Protein AF-V5I3R7-F1 (afdb_monomer)

Mean predicted aligned error: 16.41 Å

Structure (mmCIF, N/CA/C/O backbone):
data_AF-V5I3R7-F1
#
_entry.id   AF-V5I3R7-F1
#
loop_
_atom_site.group_PDB
_atom_site.id
_atom_site.type_symbol
_atom_site.label_atom_id
_atom_site.label_alt_id
_atom_site.label_comp_id
_atom_site.label_asym_id
_atom_site.label_entity_id
_atom_site.label_seq_id
_atom_site.pdbx_PDB_ins_code
_atom_site.Cartn_x
_atom_site.Cartn_y
_atom_site.Cartn_z
_atom_site.occupancy
_atom_site.B_iso_or_equiv
_atom_site.auth_seq_id
_atom_site.auth_comp_id
_atom_site.auth_asym_id
_atom_site.auth_atom_id
_atom_site.pdbx_PDB_model_num
ATOM 1 N N . MET A 1 1 ? -8.325 34.852 65.694 1.00 54.97 1 MET A N 1
ATOM 2 C CA . MET A 1 1 ? -8.528 33.478 65.176 1.00 54.97 1 MET A CA 1
ATOM 3 C C . MET A 1 1 ? -9.151 33.467 63.772 1.00 54.97 1 MET A C 1
ATOM 5 O O . MET A 1 1 ? -9.464 32.400 63.273 1.00 54.97 1 MET A O 1
ATOM 9 N N . GLU A 1 2 ? -9.221 34.620 63.094 1.00 55.75 2 GLU A N 1
ATOM 10 C CA . GLU A 1 2 ? -9.842 34.791 61.770 1.00 55.75 2 GLU A CA 1
ATOM 11 C C . GLU A 1 2 ? -9.052 34.140 60.622 1.00 55.75 2 GLU A C 1
ATOM 13 O O . GLU A 1 2 ? -9.615 33.436 59.792 1.00 55.75 2 GLU A O 1
ATOM 18 N N . ALA A 1 3 ? -7.720 34.284 60.611 1.00 54.75 3 ALA A N 1
ATOM 19 C CA . ALA A 1 3 ? -6.860 33.770 59.534 1.00 54.75 3 ALA A CA 1
ATOM 20 C C . ALA A 1 3 ? -6.961 32.246 59.332 1.00 54.75 3 ALA A C 1
ATOM 22 O O . ALA A 1 3 ? -6.733 31.745 58.237 1.00 54.75 3 ALA A O 1
ATOM 23 N N . LYS A 1 4 ? -7.326 31.511 60.388 1.00 57.22 4 LYS A N 1
ATOM 24 C CA . LYS A 1 4 ? -7.401 30.046 60.406 1.00 57.22 4 LYS A CA 1
ATOM 25 C C . LYS A 1 4 ? -8.717 29.510 59.816 1.00 57.22 4 LYS A C 1
ATOM 27 O O . LYS A 1 4 ? -8.789 28.336 59.475 1.00 57.22 4 LYS A O 1
ATOM 32 N N . ILE A 1 5 ? -9.739 30.363 59.692 1.00 64.19 5 ILE A N 1
ATOM 33 C CA . ILE A 1 5 ? -11.039 30.035 59.083 1.00 64.19 5 ILE A CA 1
ATOM 34 C C . ILE A 1 5 ? -10.981 30.273 57.571 1.00 64.19 5 ILE A C 1
ATOM 36 O O . ILE A 1 5 ? -11.441 29.434 56.799 1.00 64.19 5 ILE A O 1
ATOM 40 N N . PHE A 1 6 ? -10.344 31.368 57.140 1.00 63.97 6 PHE A N 1
ATOM 41 C CA . PHE A 1 6 ? -10.165 31.675 55.717 1.00 63.97 6 PHE A CA 1
ATOM 42 C C . PHE A 1 6 ? -9.361 30.598 54.983 1.00 63.97 6 PHE A C 1
ATOM 44 O O . PHE A 1 6 ? -9.739 30.200 53.884 1.00 63.97 6 PHE A O 1
ATOM 51 N N . THR A 1 7 ? -8.308 30.066 55.608 1.00 68.19 7 THR A N 1
ATOM 52 C CA . THR A 1 7 ? -7.513 28.973 55.027 1.00 68.19 7 THR A CA 1
ATOM 53 C C . THR A 1 7 ? -8.314 27.679 54.897 1.00 68.19 7 THR A C 1
ATOM 55 O O . THR A 1 7 ? -8.191 26.976 53.898 1.00 68.19 7 THR A O 1
ATOM 58 N N . PHE A 1 8 ? -9.184 27.381 55.864 1.00 70.50 8 PHE A N 1
ATOM 59 C CA . PHE A 1 8 ? -10.043 26.199 55.821 1.00 70.50 8 PHE A CA 1
ATOM 60 C C . PHE A 1 8 ? -11.095 26.302 54.708 1.00 70.50 8 PHE A C 1
ATOM 62 O O . PHE A 1 8 ? -11.335 25.338 53.980 1.00 70.50 8 PHE A O 1
ATOM 69 N N . LEU A 1 9 ? -11.670 27.495 54.525 1.00 75.06 9 LEU A N 1
ATOM 70 C CA . LEU A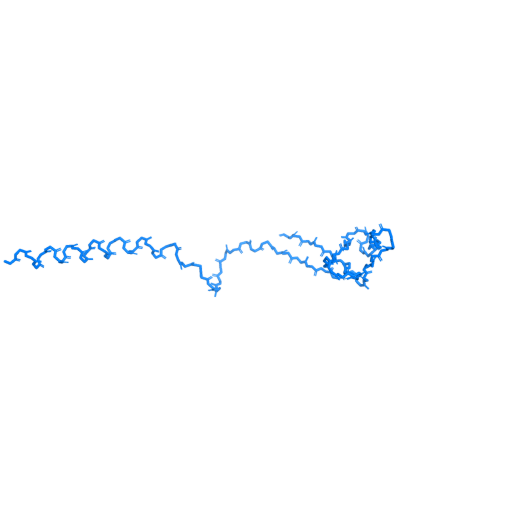 1 9 ? -12.632 27.765 53.458 1.00 75.06 9 LEU A CA 1
ATOM 71 C C . LEU A 1 9 ? -11.982 27.669 52.068 1.00 75.06 9 LEU A C 1
ATOM 73 O O . LEU A 1 9 ? -12.573 27.099 51.154 1.00 75.06 9 LEU A O 1
ATOM 77 N N . GLN A 1 10 ? -10.748 28.160 51.915 1.00 73.94 10 GLN A N 1
ATOM 78 C CA . GLN A 1 10 ? -9.992 28.048 50.662 1.00 73.94 10 GLN A CA 1
ATOM 79 C C . GLN A 1 10 ? -9.705 26.592 50.281 1.00 73.94 10 GLN A C 1
ATOM 81 O O . GLN A 1 10 ? -9.881 26.222 49.122 1.00 73.94 10 GLN A O 1
ATOM 86 N N . ILE A 1 11 ? -9.321 25.752 51.248 1.00 77.31 11 ILE A N 1
ATOM 87 C CA . ILE A 1 11 ? -9.097 24.319 51.008 1.00 77.31 11 ILE A CA 1
ATOM 88 C C . ILE A 1 11 ? -10.404 23.646 50.571 1.00 77.31 11 ILE A C 1
ATOM 90 O O . ILE A 1 11 ? -10.408 22.925 49.578 1.00 77.31 11 ILE A O 1
ATOM 94 N N . ALA A 1 12 ? -11.525 23.930 51.241 1.00 76.94 12 ALA A N 1
ATOM 95 C CA . ALA A 1 12 ? -12.826 23.364 50.880 1.00 76.94 12 ALA A CA 1
ATOM 96 C C . ALA A 1 12 ? -13.265 23.735 49.449 1.00 76.94 12 ALA A C 1
ATOM 98 O O . ALA A 1 12 ? -13.751 22.877 48.712 1.00 76.94 12 ALA A O 1
ATOM 99 N N . VAL A 1 13 ? -13.043 24.987 49.031 1.00 76.50 13 VAL A N 1
ATOM 100 C CA . VAL A 1 13 ? -13.336 25.456 47.664 1.00 76.50 13 VAL A CA 1
ATOM 101 C C . VAL A 1 13 ? -12.452 24.757 46.627 1.00 76.50 13 VAL A C 1
ATOM 103 O O . VAL A 1 13 ? -12.953 24.351 45.579 1.00 76.50 13 VAL A O 1
ATOM 106 N N . LEU A 1 14 ? -11.164 24.557 46.922 1.00 72.31 14 LEU A N 1
ATOM 107 C CA . LEU A 1 14 ? -10.246 23.831 46.039 1.00 72.31 14 LEU A CA 1
ATOM 108 C C . LEU A 1 14 ? -10.629 22.352 45.893 1.00 72.31 14 LEU A C 1
ATOM 110 O O . LEU A 1 14 ? -10.569 21.828 44.784 1.00 72.31 14 LEU A O 1
ATOM 114 N N . ILE A 1 15 ? -11.074 21.692 46.969 1.00 74.38 15 ILE A N 1
ATOM 115 C CA . ILE A 1 15 ? -11.555 20.301 46.898 1.00 74.38 15 ILE A CA 1
ATOM 116 C C . ILE A 1 15 ? -12.855 20.221 46.079 1.00 74.38 15 ILE A C 1
ATOM 118 O O . ILE A 1 15 ? -12.977 19.357 45.215 1.00 74.38 15 ILE A O 1
ATOM 122 N N . ALA A 1 16 ? -13.799 21.148 46.278 1.00 67.62 16 ALA A N 1
ATOM 123 C CA . ALA A 1 16 ? -15.060 21.175 45.529 1.00 67.62 16 ALA A CA 1
ATOM 124 C C . ALA A 1 16 ? -14.872 21.460 44.022 1.00 67.62 16 ALA A C 1
ATOM 126 O O . ALA A 1 16 ? -15.553 20.864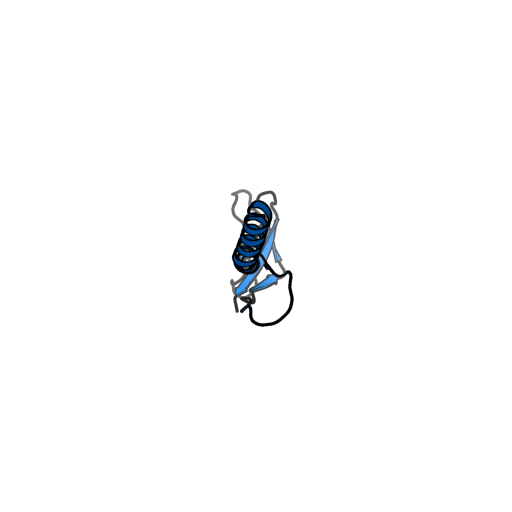 43.183 1.00 67.62 16 ALA A O 1
ATOM 127 N N . LEU A 1 17 ? -13.938 22.348 43.663 1.00 63.69 17 LEU A N 1
ATOM 128 C CA . LEU A 1 17 ? -13.590 22.636 42.266 1.00 63.69 17 LEU A CA 1
ATOM 129 C C . LEU A 1 17 ? -12.737 21.523 41.639 1.00 63.69 17 LEU A C 1
ATOM 131 O O . LEU A 1 17 ? -12.923 21.202 40.468 1.00 63.69 17 LEU A O 1
ATOM 135 N N . GLY A 1 18 ? -11.847 20.895 42.412 1.00 60.44 18 GLY A N 1
ATOM 136 C CA . GLY A 1 18 ? -10.989 19.803 41.948 1.00 60.44 18 GLY A CA 1
ATOM 137 C C . GLY A 1 18 ? -11.763 18.557 41.514 1.00 60.44 18 GLY A C 1
ATOM 138 O O . GLY A 1 18 ? -11.371 17.914 40.546 1.00 60.44 18 GLY A O 1
ATOM 139 N N . ILE A 1 19 ? -12.901 18.256 42.153 1.00 60.38 19 ILE A N 1
ATOM 140 C CA . ILE A 1 19 ? -13.753 17.107 41.788 1.00 60.38 19 ILE A CA 1
ATOM 141 C C . ILE A 1 19 ? -14.344 17.256 40.371 1.00 60.38 19 ILE A C 1
ATOM 143 O O . ILE A 1 19 ? -14.526 16.255 39.684 1.00 60.38 19 ILE A O 1
ATOM 147 N N . HIS A 1 20 ? -14.564 18.483 39.882 1.00 53.97 20 HIS A N 1
ATOM 148 C CA . HIS A 1 20 ? -15.039 18.713 38.509 1.00 53.97 20 HIS A CA 1
ATOM 149 C C . HIS A 1 20 ? -13.950 18.517 37.440 1.00 53.97 20 HIS A C 1
ATOM 151 O O . HIS A 1 20 ? -14.278 18.284 36.281 1.00 53.97 20 HIS A O 1
ATOM 157 N N . LEU A 1 21 ? -12.663 18.587 37.804 1.00 55.19 21 LEU A N 1
ATOM 158 C CA . LEU A 1 21 ? -11.550 18.450 36.853 1.00 55.19 21 LEU A CA 1
ATOM 159 C C . LEU A 1 21 ? -11.151 16.989 36.591 1.00 55.19 21 LEU A C 1
ATOM 161 O O . LEU A 1 21 ? -10.480 16.711 35.602 1.00 55.19 21 LEU A O 1
ATOM 165 N N . ILE A 1 22 ? -11.590 16.046 37.430 1.00 54.84 22 ILE A N 1
A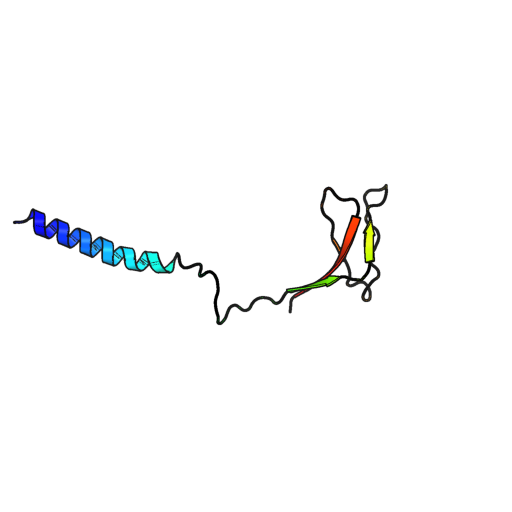TOM 166 C CA . ILE A 1 22 ? -11.243 14.619 37.292 1.00 54.84 22 ILE A CA 1
ATOM 167 C C . ILE A 1 22 ? -12.031 13.955 36.142 1.00 54.84 22 ILE A C 1
ATOM 169 O O . ILE A 1 22 ? -11.577 12.966 35.578 1.00 54.84 22 ILE A O 1
ATOM 173 N N . ALA A 1 23 ? -13.156 14.541 35.713 1.00 53.31 23 ALA A N 1
ATOM 174 C CA . ALA A 1 23 ? -13.972 14.023 34.609 1.00 53.31 23 ALA A CA 1
ATOM 175 C C . ALA A 1 23 ? -13.426 14.342 33.200 1.00 53.31 23 ALA A C 1
ATOM 177 O O . ALA A 1 23 ? -13.941 13.808 32.225 1.00 53.31 23 ALA A O 1
ATOM 178 N N . ALA A 1 24 ? -12.401 15.194 33.075 1.00 52.41 24 ALA A N 1
ATOM 179 C CA . ALA A 1 24 ? -11.829 15.597 31.783 1.00 52.41 24 ALA A CA 1
ATOM 180 C C . ALA A 1 24 ? -10.431 15.006 31.507 1.00 52.41 24 ALA A C 1
ATOM 182 O O . ALA A 1 24 ? -9.798 15.382 30.526 1.00 52.41 24 ALA A O 1
ATOM 183 N N . GLY A 1 25 ? -9.925 14.128 32.383 1.00 48.56 25 GLY A N 1
ATOM 184 C CA . GLY A 1 25 ? -8.549 13.616 32.322 1.00 48.56 25 GLY A CA 1
ATOM 185 C C . GLY A 1 25 ? -8.416 12.099 32.433 1.00 48.56 25 GLY A C 1
ATOM 186 O O . GLY A 1 25 ? -7.306 11.604 32.601 1.00 48.56 25 GLY A O 1
ATOM 187 N N . GLN A 1 26 ? -9.521 11.357 32.364 1.00 45.94 26 GLN A N 1
ATOM 188 C CA . GLN A 1 26 ? -9.485 9.907 32.221 1.00 45.94 26 GLN A CA 1
ATOM 189 C C . GLN A 1 26 ? -9.700 9.536 30.751 1.00 45.94 26 GLN A C 1
ATOM 191 O O . GLN A 1 26 ? -10.696 8.904 30.417 1.00 45.94 26 GLN A O 1
ATOM 196 N N . ASP A 1 27 ? -8.743 9.890 29.887 1.00 46.22 27 ASP A N 1
ATOM 197 C CA . ASP A 1 27 ? -8.442 9.015 28.750 1.00 46.22 27 ASP A CA 1
ATOM 198 C C . ASP A 1 27 ? -7.874 7.740 29.375 1.00 46.22 27 ASP A C 1
ATOM 200 O O . ASP A 1 27 ? -6.698 7.641 29.735 1.00 46.22 27 ASP A O 1
ATOM 204 N N . ARG A 1 28 ? -8.788 6.819 29.678 1.00 43.88 28 ARG A N 1
ATOM 205 C CA . ARG A 1 28 ? -8.468 5.501 30.198 1.00 43.88 28 ARG A CA 1
ATOM 206 C C . ARG A 1 28 ? -7.802 4.762 29.055 1.00 43.88 28 ARG A C 1
ATOM 208 O O . ARG A 1 28 ? -8.460 4.329 28.118 1.00 43.88 28 ARG A O 1
ATOM 215 N N . ASP A 1 29 ? -6.488 4.639 29.166 1.00 51.12 29 ASP A N 1
ATOM 216 C CA . ASP A 1 29 ? -5.777 3.511 28.589 1.00 51.12 29 ASP A CA 1
ATOM 217 C C . ASP A 1 29 ? -6.530 2.231 29.005 1.00 51.12 29 ASP A C 1
ATOM 219 O O . ASP A 1 29 ? -6.981 2.121 30.152 1.00 51.12 29 ASP A O 1
ATOM 223 N N . GLY A 1 30 ? -6.778 1.371 28.020 1.00 50.75 30 GLY A N 1
ATOM 224 C CA . GLY A 1 30 ? -7.908 0.443 27.941 1.00 50.75 30 GLY A CA 1
ATOM 225 C C . GLY A 1 30 ? -8.237 -0.369 29.197 1.00 50.75 30 GLY A C 1
ATOM 226 O O . GLY A 1 30 ? -7.351 -0.880 29.872 1.00 50.75 30 GLY A O 1
ATOM 227 N N . ASP A 1 31 ? -9.534 -0.525 29.475 1.00 52.72 31 ASP A N 1
ATOM 228 C CA . ASP A 1 31 ? -10.182 -1.827 29.267 1.00 52.72 31 ASP A CA 1
ATOM 229 C C . ASP A 1 31 ? -11.710 -1.730 29.414 1.00 52.72 31 ASP A C 1
ATOM 231 O O . ASP A 1 31 ? -12.215 -1.072 30.328 1.00 52.72 31 ASP A O 1
ATOM 235 N N . GLU A 1 32 ? -12.366 -2.458 28.510 1.00 52.94 32 GLU A N 1
ATOM 236 C CA . GLU A 1 32 ? -13.690 -3.088 28.590 1.00 52.94 32 GLU A CA 1
ATOM 237 C C . GLU A 1 32 ? -14.968 -2.220 28.690 1.00 52.94 32 GLU A C 1
ATOM 239 O O . GLU A 1 32 ? -15.235 -1.515 29.659 1.00 52.94 32 GLU A O 1
ATOM 244 N N . ASP A 1 33 ? -15.811 -2.443 27.674 1.00 50.75 33 ASP A N 1
ATOM 245 C CA . ASP A 1 33 ? -17.231 -2.115 27.510 1.00 50.75 33 ASP A CA 1
ATOM 246 C C . ASP A 1 33 ? -17.626 -0.751 26.909 1.00 50.75 33 ASP A C 1
ATOM 248 O O . ASP A 1 33 ? -17.844 0.247 27.591 1.00 50.75 33 ASP A O 1
ATOM 252 N N . SER A 1 34 ? -17.932 -0.834 25.604 1.00 53.41 34 SER A N 1
ATOM 253 C CA . SER A 1 34 ? -18.862 -0.006 24.810 1.00 53.41 34 SER A CA 1
ATOM 254 C C . SER A 1 34 ? -18.330 1.160 23.977 1.00 53.41 34 SER A C 1
ATOM 256 O O . SER A 1 34 ? -19.085 2.072 23.651 1.00 53.41 34 SER A O 1
ATOM 258 N N . GLU A 1 35 ? -17.103 1.057 23.475 1.00 51.00 35 GLU A N 1
ATOM 259 C CA . GLU A 1 35 ? -16.774 1.749 22.230 1.00 51.00 35 GLU A CA 1
ATOM 260 C C . GLU A 1 35 ? -17.266 0.866 21.076 1.00 51.00 35 GLU A C 1
ATOM 262 O O . GLU A 1 35 ? -16.837 -0.280 20.923 1.00 51.00 35 GLU A O 1
ATOM 267 N N . GLU A 1 36 ? -18.192 1.365 20.264 1.00 53.62 36 GLU A N 1
ATOM 268 C CA . GLU A 1 36 ? -18.417 0.849 18.915 1.00 53.62 36 GLU A CA 1
ATOM 269 C C . GLU A 1 36 ? -17.116 1.096 18.137 1.00 53.62 36 GLU A C 1
ATOM 271 O O . GLU A 1 36 ? -16.958 2.102 17.450 1.00 53.62 36 GLU A O 1
ATOM 276 N N . TYR A 1 37 ? -16.109 0.242 18.340 1.00 55.03 37 TYR A N 1
ATOM 277 C CA . TYR A 1 37 ? -14.915 0.257 17.516 1.00 55.03 37 TYR A CA 1
ATOM 278 C C . TY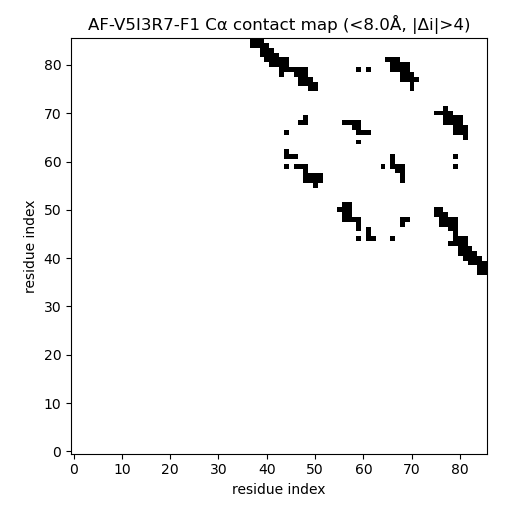R A 1 37 ? -15.419 -0.036 16.106 1.00 55.03 37 TYR A C 1
ATOM 280 O O . TYR A 1 37 ? -15.809 -1.173 15.837 1.00 55.03 37 TYR A O 1
ATOM 288 N N . GLU A 1 38 ? -15.463 0.974 15.230 1.00 60.12 38 GLU A N 1
ATOM 289 C CA . GLU A 1 38 ? -15.656 0.744 13.800 1.00 60.12 38 GLU A CA 1
ATOM 290 C C . GLU A 1 38 ? -14.600 -0.283 13.395 1.00 60.12 38 GLU A C 1
ATOM 292 O O . GLU A 1 38 ? -13.397 0.006 13.365 1.00 60.12 38 GLU A O 1
ATOM 297 N N . LEU A 1 39 ? -15.032 -1.531 13.206 1.00 70.69 39 LEU A N 1
ATOM 298 C CA . LEU A 1 39 ? -14.119 -2.645 13.056 1.00 70.69 39 LEU A CA 1
ATOM 299 C C . LEU A 1 39 ? -13.580 -2.538 11.636 1.00 70.69 39 LEU A C 1
ATOM 301 O O . LEU A 1 39 ? -14.204 -2.996 10.683 1.00 70.69 39 LEU A O 1
ATOM 305 N N . PHE A 1 40 ? -12.447 -1.866 11.461 1.00 79.12 40 PHE A N 1
ATOM 306 C CA . PHE A 1 40 ? -11.825 -1.774 10.152 1.00 79.12 40 PHE A CA 1
ATOM 307 C C . PHE A 1 40 ? -10.877 -2.952 9.948 1.00 79.12 40 PHE A C 1
ATOM 309 O O . PHE A 1 40 ? -10.036 -3.272 10.787 1.00 79.12 40 PHE A O 1
ATOM 316 N N . THR A 1 41 ? -11.000 -3.607 8.797 1.00 85.50 41 THR A N 1
ATOM 317 C CA . THR A 1 41 ? -10.078 -4.670 8.387 1.0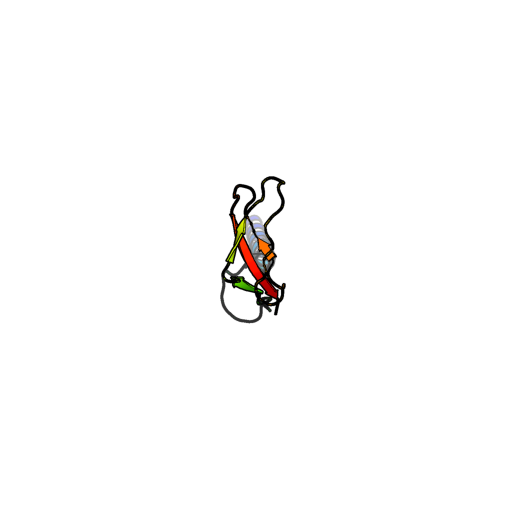0 85.50 41 THR A CA 1
ATOM 318 C C . THR A 1 41 ? -9.290 -4.232 7.170 1.00 85.50 41 THR A C 1
ATOM 320 O O . THR A 1 41 ? -9.847 -3.649 6.234 1.00 85.50 41 THR A O 1
ATOM 323 N N . VAL A 1 42 ? -8.000 -4.559 7.181 1.00 89.69 42 VAL A N 1
ATOM 324 C CA . VAL A 1 42 ? -7.096 -4.374 6.050 1.00 89.69 42 VAL A CA 1
ATOM 325 C C . VAL A 1 42 ? -6.641 -5.748 5.575 1.00 89.69 42 VAL A C 1
ATOM 327 O O . VAL A 1 42 ? -5.988 -6.477 6.318 1.00 89.69 42 VAL A O 1
ATOM 330 N N . GLU A 1 43 ? -6.990 -6.107 4.342 1.00 92.19 43 GLU A N 1
ATOM 331 C CA . GLU A 1 43 ? -6.645 -7.404 3.747 1.00 92.19 43 GLU A CA 1
ATOM 332 C C . GLU A 1 43 ? -5.670 -7.214 2.583 1.00 92.19 43 GLU A C 1
ATOM 334 O O . GLU A 1 43 ? -5.891 -6.376 1.707 1.00 92.19 43 GLU A O 1
ATOM 339 N N . TYR A 1 44 ? -4.591 -7.999 2.559 1.00 92.50 44 TYR A N 1
ATOM 340 C CA . TYR A 1 44 ? -3.628 -7.983 1.463 1.00 92.50 44 TYR A CA 1
ATOM 341 C C . TYR A 1 44 ? -4.118 -8.808 0.275 1.00 92.50 44 TYR A C 1
ATOM 343 O O . TYR A 1 44 ? -4.421 -9.991 0.401 1.00 92.50 44 TYR A O 1
ATOM 351 N N . CYS A 1 45 ? -4.102 -8.202 -0.909 1.00 93.50 45 CYS A N 1
ATOM 352 C CA . CYS A 1 45 ? -4.606 -8.808 -2.141 1.00 93.50 45 CYS A CA 1
ATOM 353 C C . CYS A 1 45 ? -3.658 -9.827 -2.789 1.00 93.50 45 CYS A C 1
ATOM 355 O O . CYS A 1 45 ? -3.898 -10.250 -3.919 1.00 93.50 45 CYS A O 1
ATOM 357 N N . GLY A 1 46 ? -2.546 -10.174 -2.136 1.00 91.31 46 GLY A N 1
ATOM 358 C CA . GLY A 1 46 ? -1.570 -11.131 -2.661 1.00 91.31 46 GLY A CA 1
ATOM 359 C C . GLY A 1 46 ? -0.591 -10.561 -3.693 1.00 91.31 46 GLY A C 1
ATOM 360 O O . GLY A 1 46 ? 0.252 -11.304 -4.186 1.00 91.31 46 GLY A O 1
ATOM 361 N N . THR A 1 47 ? -0.665 -9.265 -4.019 1.00 93.75 47 THR A N 1
ATOM 362 C CA . THR A 1 47 ? 0.247 -8.615 -4.974 1.00 93.75 47 THR A CA 1
ATOM 363 C C . THR A 1 47 ? 0.648 -7.205 -4.544 1.00 93.75 47 THR A C 1
ATOM 365 O O . THR A 1 47 ? -0.108 -6.497 -3.880 1.00 93.75 47 THR A O 1
ATOM 368 N N . ASN A 1 48 ? 1.827 -6.778 -4.988 1.00 95.44 48 ASN A N 1
ATOM 369 C CA . ASN A 1 48 ? 2.311 -5.411 -4.833 1.00 95.44 48 ASN A CA 1
ATOM 370 C C . ASN A 1 48 ? 1.921 -4.558 -6.043 1.00 95.44 48 ASN A C 1
ATOM 372 O O . ASN A 1 48 ? 1.679 -5.079 -7.136 1.00 95.44 48 ASN A O 1
ATOM 376 N N . CYS A 1 49 ? 1.916 -3.244 -5.846 1.00 95.81 49 CYS A N 1
ATOM 377 C CA . CYS A 1 49 ? 1.860 -2.257 -6.917 1.00 95.81 49 CYS A CA 1
ATOM 378 C C . CYS A 1 49 ? 3.198 -1.512 -7.005 1.00 95.81 49 CYS A C 1
ATOM 380 O O . CYS A 1 49 ? 3.929 -1.399 -6.024 1.00 95.81 49 CYS A O 1
ATOM 382 N N . THR A 1 50 ? 3.546 -1.009 -8.182 1.00 97.31 50 THR A N 1
ATOM 383 C CA . THR A 1 50 ? 4.824 -0.329 -8.430 1.00 97.31 50 THR A CA 1
ATOM 384 C C . THR A 1 50 ? 4.606 0.956 -9.202 1.00 97.31 50 THR A C 1
ATOM 386 O O . THR A 1 50 ? 3.735 1.013 -10.076 1.00 97.31 50 THR A O 1
ATOM 389 N N . GLN A 1 51 ? 5.420 1.965 -8.918 1.00 97.25 51 GLN A N 1
ATOM 390 C CA . GLN A 1 51 ? 5.383 3.221 -9.645 1.00 97.25 51 GLN A CA 1
ATOM 391 C C . GLN A 1 51 ? 6.006 3.048 -11.036 1.00 97.25 51 GLN A C 1
ATOM 393 O O . GLN A 1 51 ? 7.102 2.515 -11.204 1.00 97.25 51 GLN A O 1
ATOM 398 N N . LEU A 1 52 ? 5.276 3.493 -12.047 1.00 95.31 52 LEU A N 1
ATOM 399 C CA . LEU A 1 52 ? 5.671 3.523 -13.445 1.00 95.31 52 LEU A CA 1
ATOM 400 C C . LEU A 1 52 ? 6.508 4.780 -13.720 1.00 95.31 52 LEU A C 1
ATOM 402 O O . LEU A 1 52 ? 6.414 5.780 -13.012 1.00 95.31 52 LEU A O 1
ATOM 406 N N . GLY A 1 53 ? 7.282 4.776 -14.808 1.00 93.38 53 GLY A N 1
ATOM 407 C CA . GLY A 1 53 ? 8.138 5.915 -15.182 1.00 93.38 53 GLY A CA 1
ATOM 408 C C . GLY A 1 53 ? 7.388 7.222 -15.484 1.00 93.38 53 GLY A C 1
ATOM 409 O O . GLY A 1 53 ? 8.000 8.282 -15.534 1.00 93.38 53 GLY A O 1
ATOM 410 N N . ASN A 1 54 ? 6.065 7.163 -15.659 1.00 94.25 54 ASN A N 1
ATOM 411 C CA . ASN A 1 54 ? 5.188 8.327 -15.815 1.00 94.25 54 ASN A CA 1
ATOM 412 C C . ASN A 1 54 ? 4.598 8.832 -14.480 1.00 94.25 54 ASN A C 1
ATOM 414 O O . ASN A 1 54 ? 3.735 9.707 -14.492 1.00 94.25 54 ASN A O 1
ATOM 418 N N . GLY A 1 55 ? 5.013 8.259 -13.346 1.00 91.69 55 GLY A N 1
ATOM 419 C CA . GLY A 1 55 ? 4.540 8.596 -12.002 1.00 91.69 55 GLY A CA 1
ATOM 420 C C . GLY A 1 55 ? 3.241 7.903 -11.572 1.00 91.69 55 GLY A C 1
ATOM 421 O O . GLY A 1 55 ? 2.893 7.970 -10.394 1.00 91.69 55 GLY A O 1
ATOM 422 N N . SER A 1 56 ? 2.540 7.222 -12.485 1.00 94.00 56 SER A N 1
ATOM 423 C CA . SER A 1 56 ? 1.345 6.424 -12.178 1.00 94.00 56 SER A CA 1
ATOM 424 C C . SER A 1 56 ? 1.712 5.107 -11.484 1.00 94.00 56 SER A C 1
ATOM 426 O O . SER A 1 56 ? 2.858 4.676 -11.543 1.00 94.00 56 SER A O 1
ATOM 428 N N . TRP A 1 57 ? 0.747 4.439 -10.856 1.00 95.44 57 TRP A N 1
ATOM 429 C CA . TRP A 1 57 ? 0.941 3.149 -10.190 1.00 95.44 57 TRP A CA 1
ATOM 430 C C . TRP A 1 57 ? 0.295 2.014 -10.977 1.00 95.44 57 TRP A C 1
ATOM 432 O O . TRP A 1 57 ? -0.754 2.195 -11.600 1.00 95.44 57 TRP A O 1
ATOM 442 N N . THR A 1 58 ? 0.905 0.828 -10.942 1.00 95.31 58 THR A N 1
ATOM 443 C CA . THR A 1 58 ? 0.287 -0.373 -11.517 1.00 95.31 58 THR A CA 1
ATOM 444 C C . THR A 1 58 ? -1.042 -0.694 -10.829 1.00 95.31 58 THR A C 1
ATOM 446 O O . THR A 1 58 ? -1.215 -0.493 -9.626 1.00 95.31 58 THR A O 1
ATOM 449 N N . ALA A 1 59 ? -2.008 -1.183 -11.609 1.00 91.69 59 ALA A N 1
ATOM 450 C CA . ALA A 1 59 ? -3.340 -1.495 -11.108 1.00 91.69 59 ALA A CA 1
ATOM 451 C C . ALA A 1 59 ? -3.342 -2.762 -10.237 1.00 91.69 59 ALA A C 1
ATOM 453 O O . ALA A 1 59 ? -2.688 -3.754 -10.559 1.00 91.69 59 ALA A O 1
ATOM 454 N N . CYS A 1 60 ? -4.145 -2.748 -9.173 1.00 93.75 60 CYS A N 1
ATOM 455 C CA . CYS A 1 60 ? -4.408 -3.915 -8.338 1.00 93.75 60 CYS A CA 1
ATOM 456 C C . CYS A 1 60 ? -5.620 -4.683 -8.884 1.00 93.75 60 CYS A C 1
ATOM 458 O O . CYS A 1 60 ? -6.732 -4.162 -8.882 1.00 93.75 60 CYS A O 1
ATOM 460 N N . THR A 1 61 ? -5.424 -5.918 -9.350 1.00 85.12 61 THR A N 1
ATOM 461 C CA . THR A 1 61 ? -6.486 -6.732 -9.981 1.00 85.12 61 THR A CA 1
ATOM 462 C C . THR A 1 61 ? -7.143 -7.752 -9.044 1.00 85.12 61 THR A C 1
ATOM 464 O O . THR A 1 61 ? -8.112 -8.401 -9.434 1.00 85.12 61 THR A O 1
ATOM 467 N N . GLY A 1 62 ? -6.643 -7.900 -7.812 1.00 79.31 62 GLY A N 1
ATOM 468 C CA . GLY A 1 62 ? -7.189 -8.830 -6.817 1.00 79.31 62 GLY A CA 1
ATOM 469 C C . GLY A 1 62 ? -8.627 -8.501 -6.386 1.00 79.31 62 GLY A C 1
ATOM 470 O O . GLY A 1 62 ? -9.085 -7.363 -6.521 1.00 79.31 62 GLY A O 1
ATOM 471 N N . ASN A 1 63 ? -9.337 -9.512 -5.869 1.00 77.38 63 ASN A N 1
ATOM 472 C CA . ASN A 1 63 ? -10.701 -9.426 -5.319 1.00 77.38 63 ASN A CA 1
ATOM 473 C C . ASN A 1 63 ? -11.680 -8.580 -6.160 1.00 77.38 63 ASN A C 1
ATOM 475 O O . ASN A 1 63 ? -12.297 -7.642 -5.665 1.00 77.38 63 ASN A O 1
ATOM 479 N N . ASN A 1 64 ? -11.845 -8.904 -7.447 1.00 80.19 64 ASN A N 1
ATOM 480 C CA . ASN A 1 64 ? -12.829 -8.261 -8.335 1.00 80.19 64 ASN A CA 1
ATOM 481 C C . ASN A 1 64 ? -12.723 -6.721 -8.408 1.00 80.19 64 ASN A C 1
ATOM 483 O O . ASN A 1 64 ? -13.722 -6.036 -8.624 1.00 80.19 64 ASN A O 1
ATOM 487 N N . GLY A 1 65 ? -11.521 -6.167 -8.228 1.00 79.56 65 GLY A N 1
ATOM 488 C CA . GLY A 1 65 ? -11.279 -4.724 -8.319 1.00 79.56 65 GLY A CA 1
ATOM 489 C C . GLY A 1 65 ? -11.543 -3.941 -7.030 1.00 79.56 65 GLY A C 1
ATOM 490 O O . GLY A 1 65 ? -11.507 -2.713 -7.059 1.00 79.56 65 GLY A O 1
ATOM 491 N N . THR A 1 66 ? -11.768 -4.607 -5.890 1.00 87.62 66 THR A N 1
ATOM 492 C CA . THR A 1 66 ? -11.858 -3.921 -4.585 1.00 87.62 66 THR A CA 1
ATOM 493 C C . THR A 1 66 ? -10.494 -3.507 -4.034 1.00 87.62 66 THR A C 1
ATOM 495 O O . THR A 1 66 ? -10.416 -2.716 -3.098 1.00 87.62 66 THR A O 1
ATOM 498 N N . CYS A 1 67 ? -9.413 -4.053 -4.588 1.00 93.69 67 CYS A N 1
ATOM 499 C CA . CYS A 1 67 ? -8.054 -3.751 -4.169 1.00 93.69 67 CYS A CA 1
ATOM 500 C C . CYS A 1 67 ? -7.605 -2.368 -4.636 1.00 93.69 67 CYS A C 1
ATOM 502 O O . CYS A 1 67 ? -7.778 -1.989 -5.797 1.00 93.69 67 CYS A O 1
ATOM 504 N N . ARG A 1 68 ? -6.960 -1.629 -3.737 1.00 93.38 68 ARG A N 1
ATOM 505 C CA . ARG A 1 68 ? -6.381 -0.309 -4.001 1.00 93.38 68 ARG A CA 1
ATOM 506 C C . ARG A 1 68 ? -4.882 -0.361 -3.723 1.00 93.38 68 ARG A C 1
ATOM 508 O O . ARG A 1 68 ? -4.442 -1.087 -2.836 1.00 93.38 68 ARG A O 1
ATOM 515 N N . CYS A 1 69 ? -4.106 0.387 -4.501 1.00 95.12 69 CYS A N 1
ATOM 516 C CA . CYS A 1 69 ? -2.670 0.524 -4.284 1.00 95.12 69 CYS A CA 1
ATOM 517 C C . CYS A 1 69 ? -2.424 1.547 -3.171 1.00 95.12 69 CYS A C 1
ATOM 519 O O . CYS A 1 69 ? -2.835 2.701 -3.302 1.00 95.12 69 CYS A O 1
ATOM 521 N N . PHE A 1 70 ? -1.756 1.122 -2.103 1.00 94.88 70 PHE A N 1
ATOM 522 C CA . PHE A 1 70 ? -1.291 1.981 -1.019 1.00 94.88 70 PHE A CA 1
ATOM 523 C C . PHE A 1 70 ? 0.232 1.993 -1.017 1.00 94.88 70 PHE A C 1
ATOM 525 O O . PHE A 1 70 ? 0.868 0.940 -1.077 1.00 94.88 70 PHE A O 1
ATOM 532 N N . HIS A 1 71 ? 0.823 3.179 -0.960 1.00 94.94 71 HIS A N 1
ATOM 533 C CA . HIS A 1 71 ? 2.265 3.354 -1.023 1.00 94.94 71 HIS A CA 1
ATOM 534 C C . HIS A 1 71 ? 2.703 4.504 -0.117 1.00 94.94 71 HIS A C 1
ATOM 536 O O . HIS A 1 71 ? 1.964 5.465 0.098 1.00 94.94 71 HIS A O 1
ATOM 542 N N . GLU A 1 72 ? 3.926 4.410 0.386 1.00 93.62 72 GLU A N 1
ATOM 543 C CA . GLU A 1 72 ? 4.604 5.525 1.040 1.00 93.62 72 GLU A CA 1
ATOM 544 C C . GLU A 1 72 ? 5.176 6.471 -0.025 1.00 93.62 72 GLU A C 1
ATOM 546 O O . GLU A 1 72 ? 5.507 6.054 -1.138 1.00 93.62 72 GLU A O 1
ATOM 551 N N . SER A 1 73 ? 5.268 7.764 0.285 1.00 89.25 73 SER A N 1
ATOM 552 C CA . SER A 1 73 ? 5.684 8.789 -0.686 1.00 89.25 73 SER A CA 1
ATOM 553 C C . SER A 1 73 ? 7.131 8.634 -1.168 1.00 89.25 73 SER A C 1
ATOM 555 O O . SER A 1 73 ? 7.456 9.069 -2.269 1.00 89.25 73 SER A O 1
ATOM 557 N N . ASP A 1 74 ? 8.007 8.038 -0.358 1.00 92.50 74 ASP A N 1
ATOM 558 C CA . ASP A 1 74 ? 9.431 7.826 -0.647 1.00 92.50 74 ASP A CA 1
ATOM 559 C C . ASP A 1 74 ? 9.728 6.436 -1.243 1.00 92.50 74 ASP A C 1
ATOM 561 O O . ASP A 1 74 ? 10.892 6.103 -1.488 1.00 92.50 74 ASP A O 1
ATOM 565 N N . LYS A 1 75 ? 8.699 5.611 -1.482 1.00 95.12 75 LYS A N 1
ATOM 566 C CA . LYS A 1 75 ? 8.835 4.256 -2.033 1.00 95.12 75 LYS A CA 1
ATOM 567 C C . LYS A 1 75 ? 8.254 4.167 -3.438 1.00 95.12 75 LYS A C 1
ATOM 569 O O . LYS A 1 75 ? 7.220 4.743 -3.748 1.00 95.12 75 LYS A O 1
ATOM 574 N N . THR A 1 76 ? 8.896 3.359 -4.279 1.00 96.00 76 THR A N 1
ATOM 575 C CA . THR A 1 76 ? 8.426 3.030 -5.638 1.00 96.00 76 THR A CA 1
ATOM 576 C C . THR A 1 76 ? 7.660 1.707 -5.700 1.00 96.00 76 THR A C 1
ATOM 578 O O . THR A 1 76 ? 7.203 1.299 -6.768 1.00 96.00 76 THR A O 1
ATOM 581 N N . VAL A 1 77 ? 7.511 1.033 -4.557 1.00 96.81 77 VAL A N 1
ATOM 582 C CA . VAL A 1 77 ? 6.755 -0.208 -4.385 1.00 96.81 77 VAL A CA 1
ATOM 583 C C . VAL A 1 77 ? 5.760 0.002 -3.249 1.00 96.81 77 VAL A C 1
ATOM 585 O O . VAL A 1 77 ? 6.129 0.492 -2.185 1.00 96.81 77 VAL A O 1
ATOM 588 N N . GLY A 1 78 ? 4.510 -0.368 -3.494 1.00 96.25 78 GLY A N 1
ATOM 589 C CA . GLY A 1 78 ? 3.401 -0.317 -2.555 1.00 96.25 78 GLY A CA 1
ATOM 590 C C . GLY A 1 78 ? 2.676 -1.658 -2.481 1.00 96.25 78 GLY A C 1
ATOM 591 O O . GLY A 1 78 ? 3.010 -2.615 -3.186 1.00 96.25 78 GLY A O 1
ATOM 592 N N . LEU A 1 79 ? 1.659 -1.720 -1.633 1.00 96.06 79 LEU A N 1
ATOM 593 C CA . LEU A 1 79 ? 0.864 -2.915 -1.376 1.00 96.06 79 LEU A CA 1
ATOM 594 C C . LEU A 1 79 ? -0.536 -2.750 -1.968 1.00 96.06 79 LEU A C 1
ATOM 596 O O . LEU A 1 79 ? -1.159 -1.695 -1.828 1.00 96.06 79 LEU A O 1
ATOM 600 N N . CYS A 1 80 ? -1.063 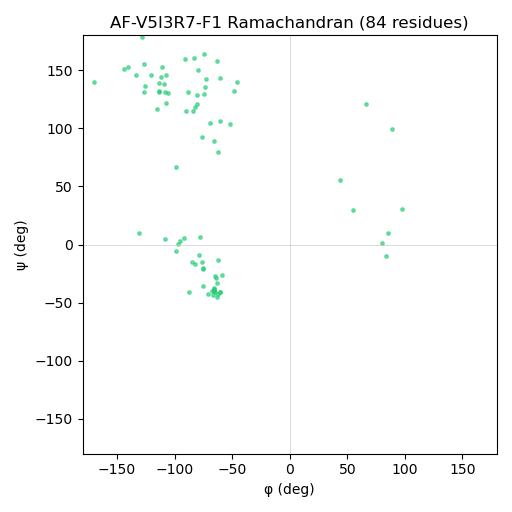-3.804 -2.588 1.00 96.50 80 CYS A N 1
ATOM 601 C CA . CYS A 1 80 ? -2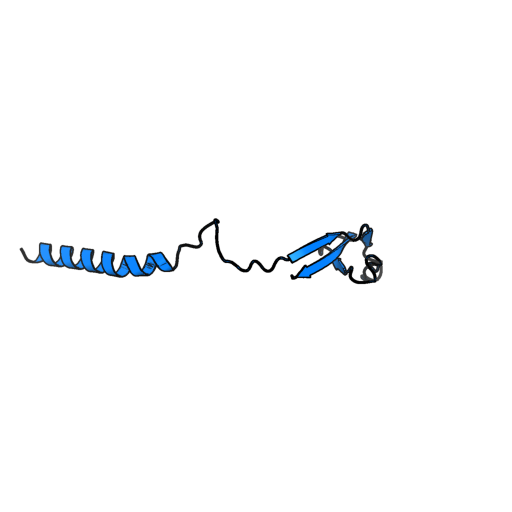.479 -3.852 -2.927 1.00 96.50 80 CYS A CA 1
ATOM 602 C C . CYS A 1 80 ? -3.278 -4.337 -1.719 1.00 96.50 80 CYS A C 1
ATOM 604 O O . CYS A 1 80 ? -3.132 -5.489 -1.305 1.00 96.50 80 CYS A O 1
ATOM 606 N N . LEU A 1 81 ? -4.128 -3.466 -1.176 1.00 95.00 81 LEU A N 1
ATOM 607 C CA . LEU A 1 81 ? -4.913 -3.731 0.029 1.00 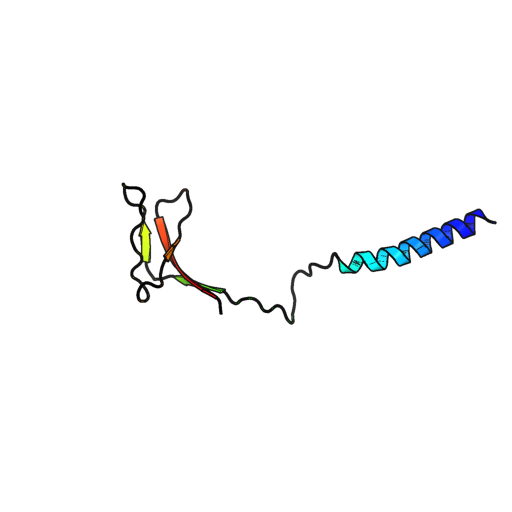95.00 81 LEU A CA 1
ATOM 608 C C . LEU A 1 81 ? -6.404 -3.486 -0.213 1.00 95.00 81 LEU A C 1
ATOM 610 O O . LEU A 1 81 ? -6.792 -2.683 -1.067 1.00 95.00 81 LEU A O 1
ATOM 614 N N . ILE A 1 82 ? -7.235 -4.153 0.578 1.00 92.75 82 ILE A N 1
ATOM 615 C CA . ILE A 1 82 ? -8.667 -3.883 0.705 1.00 92.75 82 ILE A CA 1
ATOM 616 C C . ILE A 1 82 ? -8.892 -3.250 2.062 1.00 92.75 82 ILE A C 1
ATOM 618 O O . ILE A 1 82 ? -8.447 -3.783 3.073 1.00 92.75 82 ILE A O 1
ATOM 622 N N . TYR A 1 83 ? -9.620 -2.143 2.064 1.00 87.62 83 TYR A N 1
ATOM 623 C CA . TYR A 1 83 ? -10.092 -1.487 3.271 1.00 87.62 83 TYR A CA 1
ATOM 624 C C . TYR A 1 83 ? -11.601 -1.714 3.387 1.00 87.62 83 TYR A C 1
ATOM 626 O O . TYR A 1 83 ? -12.346 -1.382 2.460 1.00 87.62 83 TYR A O 1
ATOM 634 N N . ARG A 1 84 ? -12.041 -2.320 4.493 1.00 85.31 84 ARG A N 1
ATOM 635 C CA . ARG A 1 84 ? -13.461 -2.490 4.836 1.00 85.31 84 ARG A CA 1
ATOM 636 C C . ARG A 1 84 ? -13.714 -1.929 6.223 1.00 85.31 84 ARG A C 1
ATOM 638 O O . ARG A 1 84 ? -12.929 -2.204 7.124 1.00 85.31 84 ARG A O 1
ATOM 645 N N . ILE A 1 85 ? -14.812 -1.196 6.347 1.00 81.44 85 ILE A N 1
ATOM 646 C CA . ILE A 1 85 ? -15.410 -0.770 7.610 1.00 81.44 85 ILE A CA 1
ATOM 647 C C . ILE A 1 85 ? -16.651 -1.648 7.793 1.00 81.44 85 ILE A C 1
ATOM 649 O O . ILE A 1 85 ? -17.402 -1.818 6.823 1.00 81.44 85 ILE A O 1
ATOM 653 N N . TYR A 1 86 ? -16.803 -2.250 8.970 1.00 70.06 86 TYR A N 1
ATOM 654 C CA . TYR A 1 86 ? -17.973 -3.046 9.347 1.00 70.06 86 TYR A CA 1
ATOM 655 C C . TYR A 1 8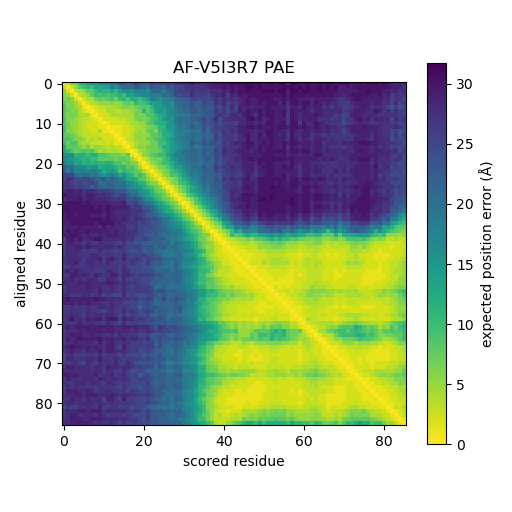6 ? -18.900 -2.259 10.258 1.00 70.06 86 TYR A C 1
ATOM 657 O O . TYR A 1 86 ? -18.364 -1.532 11.122 1.00 70.06 86 TYR A O 1
#

Secondary structure (DSSP, 8-state):
--HHHHHHHHHHHHHHHHHHHGGGS-------S------EEEEEEEEEEEB-TTS-B----SGGGT-EEE--TT-SEEEEEEEEE-

Sequence (86 aa):
MEAKIFTFLQIAVLIALGIHLIAAGQDRDGDEDSEEYELFTVEYCGTNCTQLGNGSWTACTGNNGTCRCFHESDKTVGLCLIYRIY

Foldseek 3Di:
DVVVVVVVVVVVVCVVVVVVVVVVPPPPPDDDDDDPPQDKDKAFQPDKWFQDPVRDIDQDPGPPRQWDWDDDPPDRITTTIHIDGD

Nearest PDB structures (foldseek):
  5wt9-assembly1_G  TM=3.183E-01  e=2.643E+00  Homo sapiens
  6itc-assembly1_V  TM=3.121E-01  e=2.808E+00  Lama glama
  6xv8-assembly1_A  TM=3.236E-01  e=5.827E+00  Lama glama

Radius of gyration: 28.01 Å; Cα contacts (8 Å, |Δi|>4): 96; chains: 1; bounding box: 28×46×81 Å

pLDDT: mean 76.72, std 17.51, range [43.88, 97.31]

Solvent-accessible surface area (backbone atoms only — not comparable to full-atom values): 5393 Å² total; per-residue (Å²): 123,63,75,68,52,57,54,52,52,52,51,52,51,50,55,63,56,49,64,67,56,59,79,79,69,68,81,66,77,82,80,89,90,83,76,86,68,71,52,65,47,80,45,75,49,86,49,72,23,39,57,44,100,86,73,48,66,47,83,39,72,32,78,90,56,63,25,41,69,46,65,56,95,92,48,61,60,28,42,15,33,31,83,47,78,99

Organism: Ixodes ricinus (NCBI:txid34613)